Protein AF-A0A7J4TTL3-F1 (afdb_monomer_lite)

Sequence (54 aa):
MAWEAYQQIKKHLDDCKKPLIFFDDDQDGTCSFLLFYRYKKEGKGIPLKTAPKL

pLDDT: mean 90.07, std 9.7, range [57.06, 97.06]

Foldseek 3Di:
DVVVVVVVVVVCLVPDDQDEAEFAPDPVRVVVVVVSCVVNVHHDYDHDDDDDDD

Secondary structure (DSSP, 8-state):
-HHHHHHHHHHHHHH-SS-EEEEESSHHHHHHHHHHHHHHS--EEEEE------

Structure (mmCIF, N/CA/C/O backbone):
data_AF-A0A7J4TTL3-F1
#
_entry.id   AF-A0A7J4TTL3-F1
#
loop_
_atom_site.group_PDB
_atom_site.id
_atom_site.type_symbol
_atom_site.label_atom_id
_atom_site.label_alt_id
_a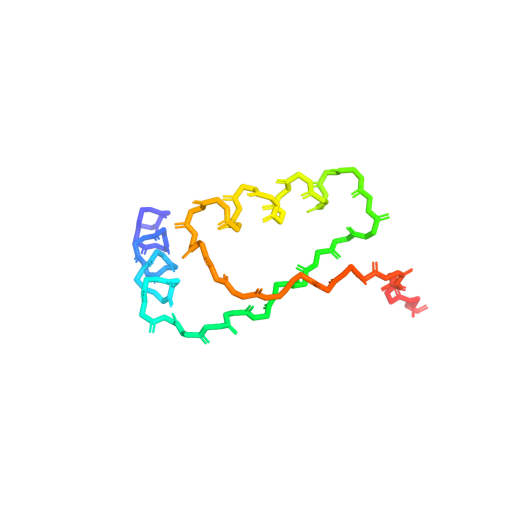tom_site.label_comp_id
_atom_site.label_asym_id
_atom_site.label_entity_id
_atom_site.label_seq_id
_atom_site.pdbx_PDB_ins_code
_atom_site.Cartn_x
_atom_site.Cartn_y
_atom_site.Cartn_z
_atom_site.occupancy
_atom_site.B_iso_or_equiv
_atom_site.auth_seq_id
_atom_site.auth_comp_id
_atom_site.auth_asym_id
_atom_site.auth_atom_id
_atom_site.pdbx_PDB_model_num
ATOM 1 N N . MET A 1 1 ? 18.574 14.297 13.840 1.00 67.12 1 MET A N 1
ATOM 2 C CA . MET A 1 1 ? 18.740 14.087 12.385 1.00 67.12 1 MET A CA 1
ATOM 3 C C . MET A 1 1 ? 17.881 12.930 11.860 1.00 67.12 1 MET A C 1
ATOM 5 O O . MET A 1 1 ? 16.721 13.173 11.568 1.00 67.12 1 MET A O 1
ATOM 9 N N . ALA A 1 2 ? 18.352 11.674 11.781 1.00 79.38 2 ALA A N 1
ATOM 10 C CA . ALA A 1 2 ? 17.578 10.580 11.148 1.00 79.38 2 ALA A CA 1
ATOM 11 C C . ALA A 1 2 ? 16.266 10.217 11.880 1.00 79.38 2 ALA A C 1
ATOM 13 O O . ALA A 1 2 ? 15.246 9.941 11.253 1.00 79.38 2 ALA A O 1
ATOM 14 N N . TRP A 1 3 ? 16.276 10.274 13.215 1.00 85.81 3 TRP A N 1
ATOM 15 C CA . TRP A 1 3 ? 15.093 10.020 14.042 1.00 85.81 3 TRP A CA 1
ATOM 16 C C . TRP A 1 3 ? 13.976 11.051 13.826 1.00 85.81 3 TRP A C 1
ATOM 18 O O . TRP A 1 3 ? 12.802 10.699 13.795 1.00 85.81 3 TRP A O 1
ATOM 28 N N . GLU A 1 4 ? 14.331 12.321 13.628 1.00 91.50 4 GLU A N 1
ATOM 29 C CA . GLU A 1 4 ? 13.355 13.395 13.402 1.00 91.50 4 GLU A CA 1
ATOM 30 C C . GLU A 1 4 ? 12.669 13.234 12.047 1.00 91.50 4 GLU A C 1
ATOM 32 O O . GLU A 1 4 ? 11.445 13.336 11.965 1.00 91.50 4 GLU A O 1
ATOM 37 N N . ALA A 1 5 ? 13.438 12.893 11.009 1.00 92.44 5 ALA A N 1
ATOM 38 C CA . ALA A 1 5 ? 12.893 12.587 9.690 1.00 92.44 5 ALA A CA 1
ATOM 39 C C . ALA A 1 5 ? 11.910 11.406 9.752 1.00 92.44 5 ALA A C 1
ATOM 41 O O . ALA A 1 5 ? 10.811 11.482 9.204 1.00 92.44 5 ALA A O 1
ATOM 42 N N . TYR A 1 6 ? 12.262 10.347 10.490 1.00 93.44 6 TYR A N 1
ATOM 43 C CA . TYR A 1 6 ? 11.367 9.210 10.708 1.00 93.44 6 TYR A CA 1
ATOM 44 C C . TYR A 1 6 ? 10.043 9.628 11.366 1.00 93.44 6 TYR A C 1
ATOM 46 O O . TYR A 1 6 ? 8.974 9.251 10.886 1.00 93.44 6 TYR A O 1
ATOM 54 N N . GLN A 1 7 ? 10.089 10.437 12.430 1.00 95.81 7 GLN A N 1
ATOM 55 C CA . GLN A 1 7 ? 8.879 10.882 13.132 1.00 95.81 7 GLN A CA 1
ATOM 56 C C . GLN A 1 7 ? 7.973 11.749 12.248 1.00 95.81 7 GLN A C 1
ATOM 58 O O . GLN A 1 7 ? 6.752 11.590 12.277 1.00 95.81 7 GLN A O 1
ATOM 63 N N . GLN A 1 8 ? 8.554 12.630 11.429 1.00 95.69 8 GLN A N 1
ATOM 64 C CA . GLN A 1 8 ? 7.790 13.455 10.490 1.00 95.69 8 GLN A CA 1
ATOM 65 C C . GLN A 1 8 ? 7.097 12.603 9.426 1.00 95.69 8 GLN A C 1
ATOM 67 O O . GLN A 1 8 ? 5.891 12.741 9.218 1.00 95.69 8 GLN A O 1
ATOM 72 N N . ILE A 1 9 ? 7.829 11.675 8.801 1.00 91.44 9 ILE A N 1
ATOM 73 C CA . ILE A 1 9 ? 7.266 10.759 7.801 1.00 91.44 9 ILE A CA 1
ATOM 74 C C . ILE A 1 9 ? 6.149 9.929 8.433 1.00 91.44 9 ILE A C 1
ATOM 76 O O . ILE A 1 9 ? 5.050 9.866 7.884 1.00 91.44 9 ILE A O 1
ATOM 80 N N . LYS A 1 10 ? 6.381 9.353 9.618 1.00 92.75 10 LYS A N 1
ATOM 81 C CA . LYS A 1 10 ? 5.365 8.574 10.332 1.00 92.75 10 LYS A CA 1
ATOM 82 C C . LYS A 1 10 ? 4.100 9.396 10.591 1.00 92.75 10 LYS A C 1
ATOM 84 O O . LYS A 1 10 ? 3.009 8.900 10.329 1.00 92.75 10 LYS A O 1
ATOM 89 N N . LYS A 1 11 ? 4.232 10.645 11.047 1.00 95.12 11 LYS A N 1
ATOM 90 C CA . LYS A 1 11 ? 3.090 11.543 11.270 1.00 95.12 11 LYS A CA 1
ATOM 91 C C . LYS A 1 11 ? 2.301 11.794 9.983 1.00 95.12 11 LYS A C 1
ATOM 93 O O . LYS A 1 11 ? 1.092 11.598 9.970 1.00 95.12 11 LYS A O 1
ATOM 98 N N . HIS A 1 12 ? 2.971 12.162 8.891 1.00 92.31 12 HIS A N 1
ATOM 99 C CA . HIS A 1 12 ? 2.297 12.388 7.607 1.00 92.31 12 HIS A CA 1
ATOM 100 C C . HIS A 1 12 ? 1.585 11.139 7.097 1.00 92.31 12 HIS A C 1
ATOM 102 O O . HIS A 1 12 ? 0.479 11.226 6.569 1.00 92.31 12 HIS A O 1
ATOM 108 N N . LEU A 1 13 ? 2.199 9.974 7.289 1.00 90.56 13 LEU A N 1
ATOM 109 C CA . LEU A 1 13 ? 1.578 8.701 6.973 1.00 90.56 13 LEU A CA 1
ATOM 110 C C . LEU A 1 13 ? 0.333 8.460 7.835 1.00 90.56 13 LEU A C 1
ATOM 112 O O . LEU A 1 13 ? -0.681 8.014 7.308 1.00 90.56 13 LEU A O 1
ATOM 116 N N . ASP A 1 14 ? 0.393 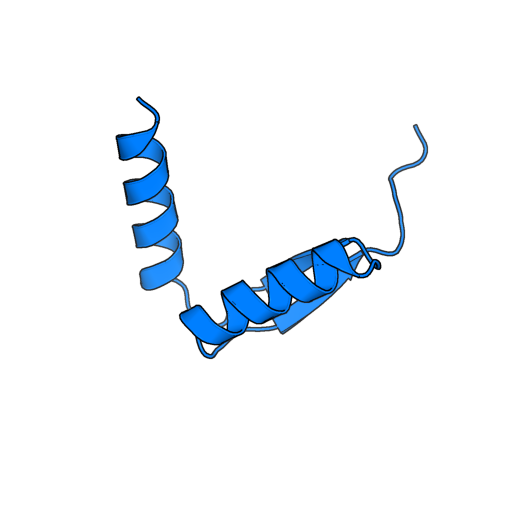8.714 9.144 1.00 93.44 14 ASP A N 1
ATOM 117 C CA . ASP A 1 14 ? -0.712 8.545 10.107 1.00 93.44 14 ASP A CA 1
ATOM 118 C C . ASP A 1 14 ? -1.904 9.463 9.840 1.00 93.44 14 ASP A C 1
ATOM 120 O O . ASP A 1 14 ? -3.041 8.999 9.927 1.00 93.44 14 ASP A O 1
ATOM 124 N N . ASP A 1 15 ? -1.648 10.694 9.409 1.00 95.38 15 ASP A N 1
ATOM 125 C CA . ASP A 1 15 ? -2.691 11.690 9.161 1.00 95.38 15 ASP A CA 1
ATOM 126 C C . ASP A 1 15 ? -3.282 11.616 7.736 1.00 95.38 15 ASP A C 1
ATOM 128 O O . ASP A 1 15 ? -4.377 12.125 7.480 1.00 95.38 15 ASP A O 1
ATOM 132 N N . CYS A 1 16 ? -2.582 10.984 6.788 1.00 92.69 16 CYS A N 1
ATOM 133 C CA . CYS A 1 16 ? -3.034 10.854 5.402 1.00 92.69 16 CYS A CA 1
ATOM 134 C C . CYS A 1 16 ? -4.276 9.956 5.280 1.00 92.69 16 CYS A C 1
ATOM 136 O O . CYS A 1 16 ? -4.438 8.981 6.013 1.00 92.69 16 CYS A O 1
ATOM 138 N N . LYS A 1 17 ? -5.137 10.267 4.303 1.00 94.25 17 LYS A N 1
ATOM 139 C CA . LYS A 1 17 ? -6.298 9.455 3.930 1.00 94.25 17 LYS A CA 1
ATOM 140 C C . LYS A 1 17 ? -6.160 8.921 2.515 1.00 94.25 17 LYS A C 1
ATOM 142 O O . LYS A 1 17 ? -5.915 9.695 1.594 1.00 94.25 17 LYS A O 1
ATOM 147 N N . LYS A 1 18 ? -6.388 7.615 2.342 1.00 93.31 18 LYS A N 1
ATOM 148 C CA . LYS A 1 18 ? -6.329 6.904 1.047 1.00 93.31 18 LYS A CA 1
ATOM 149 C C . LYS A 1 18 ? -5.033 7.216 0.265 1.00 93.31 18 LYS A C 1
ATOM 151 O O . LYS A 1 18 ? -5.111 7.731 -0.852 1.00 93.31 18 LYS A O 1
ATOM 156 N N . PRO A 1 19 ? -3.849 6.903 0.825 1.00 94.12 19 PRO A N 1
ATOM 157 C CA . PRO A 1 19 ? -2.573 7.231 0.196 1.00 94.12 19 PRO A CA 1
ATOM 158 C C . PRO A 1 19 ? -2.418 6.558 -1.174 1.00 94.12 19 PRO A C 1
ATOM 160 O O . PRO A 1 19 ? -2.800 5.399 -1.363 1.00 94.12 19 PRO A O 1
ATOM 163 N N . LEU A 1 20 ? -1.824 7.285 -2.119 1.00 94.19 20 LEU A N 1
ATOM 164 C CA . LEU A 1 20 ? -1.352 6.740 -3.391 1.00 94.19 20 LEU A CA 1
ATOM 165 C C . LEU A 1 20 ? 0.118 6.364 -3.230 1.00 94.19 20 LEU A C 1
ATOM 167 O O . LEU A 1 20 ? 0.944 7.220 -2.919 1.00 94.19 20 LEU A O 1
ATOM 171 N N . ILE A 1 21 ? 0.431 5.085 -3.407 1.00 93.44 21 ILE A N 1
ATOM 172 C CA . ILE A 1 21 ? 1.769 4.543 -3.173 1.00 93.44 21 ILE A CA 1
ATOM 173 C C . ILE A 1 21 ? 2.332 4.130 -4.519 1.00 93.44 21 ILE A C 1
ATOM 175 O O . ILE A 1 21 ? 1.866 3.162 -5.116 1.00 93.44 21 ILE A O 1
ATOM 179 N N . PHE A 1 22 ? 3.324 4.873 -4.986 1.00 94.50 22 PHE A N 1
ATOM 180 C CA . PHE A 1 22 ? 4.082 4.526 -6.175 1.00 94.50 22 PHE A CA 1
ATOM 181 C C . PHE A 1 22 ? 5.260 3.646 -5.769 1.00 94.50 22 PHE A C 1
ATOM 183 O O . PHE A 1 22 ? 5.948 3.952 -4.796 1.00 94.50 22 PHE A O 1
ATOM 190 N N . PHE A 1 23 ? 5.459 2.549 -6.484 1.00 94.00 23 PHE A N 1
ATOM 191 C CA . PHE A 1 23 ? 6.548 1.606 -6.243 1.00 94.00 23 PHE A CA 1
ATOM 192 C C . PHE A 1 23 ? 6.977 0.983 -7.569 1.00 94.00 23 PHE A C 1
ATOM 194 O O . PHE A 1 23 ? 6.218 1.032 -8.536 1.00 94.00 23 PHE A O 1
ATOM 201 N N . ASP A 1 24 ? 8.177 0.424 -7.627 1.00 92.31 24 ASP A N 1
ATOM 202 C CA . ASP A 1 24 ? 8.688 -0.204 -8.845 1.00 92.31 24 ASP A CA 1
ATOM 203 C C . ASP A 1 24 ? 7.917 -1.489 -9.183 1.00 92.31 24 ASP A C 1
ATOM 205 O O . ASP A 1 24 ? 7.452 -2.201 -8.292 1.00 92.31 24 ASP A O 1
ATOM 209 N N . ASP A 1 25 ? 7.751 -1.790 -10.476 1.00 91.69 25 ASP A N 1
ATOM 210 C CA . ASP A 1 25 ? 7.072 -3.009 -10.957 1.00 91.69 25 ASP A CA 1
ATOM 211 C C . ASP A 1 25 ? 7.960 -4.263 -10.812 1.00 91.69 25 ASP A C 1
ATOM 213 O O . ASP A 1 25 ? 8.221 -4.988 -11.772 1.00 91.69 25 ASP A O 1
ATOM 217 N N . ASP A 1 26 ? 8.467 -4.497 -9.601 1.00 92.38 26 ASP A N 1
ATOM 218 C CA . ASP A 1 26 ? 9.274 -5.654 -9.231 1.00 92.38 26 ASP A CA 1
ATOM 219 C C . ASP A 1 26 ? 8.805 -6.295 -7.907 1.00 92.38 26 ASP A C 1
ATOM 221 O O . ASP A 1 26 ? 7.812 -5.901 -7.276 1.00 92.38 26 ASP A O 1
ATOM 225 N N . GLN A 1 27 ? 9.492 -7.368 -7.511 1.00 94.69 27 GLN A N 1
ATOM 226 C CA . GLN A 1 27 ? 9.156 -8.140 -6.315 1.00 94.69 27 GLN A CA 1
ATOM 227 C C . GLN A 1 27 ? 9.395 -7.331 -5.031 1.00 94.69 27 GLN A C 1
ATOM 229 O O . GLN A 1 27 ? 8.582 -7.411 -4.105 1.00 94.69 27 GLN A O 1
ATOM 234 N N . ASP A 1 28 ? 10.447 -6.514 -4.988 1.00 95.06 28 ASP A N 1
ATOM 235 C CA . ASP A 1 28 ? 10.841 -5.734 -3.811 1.00 95.06 28 ASP A CA 1
ATOM 236 C C . ASP A 1 28 ? 9.922 -4.522 -3.599 1.00 95.06 28 ASP A C 1
ATOM 238 O O . ASP A 1 28 ? 9.465 -4.256 -2.480 1.00 95.06 28 ASP A O 1
ATOM 242 N N . GLY A 1 29 ? 9.558 -3.833 -4.677 1.00 94.44 29 GLY A N 1
ATOM 243 C CA . GLY A 1 29 ? 8.555 -2.778 -4.716 1.00 94.44 29 GLY A CA 1
ATOM 244 C C . GLY A 1 29 ? 7.188 -3.304 -4.293 1.00 94.44 29 GLY A C 1
ATOM 245 O O . GLY A 1 29 ? 6.529 -2.706 -3.436 1.00 94.44 29 GLY A O 1
ATOM 246 N N . THR A 1 30 ? 6.793 -4.480 -4.793 1.00 95.38 30 THR A N 1
ATOM 247 C CA . THR A 1 30 ? 5.550 -5.139 -4.365 1.00 95.38 30 THR A CA 1
ATOM 248 C C . THR A 1 30 ? 5.579 -5.475 -2.872 1.00 95.38 30 THR A C 1
ATOM 250 O O . THR A 1 30 ? 4.619 -5.180 -2.154 1.00 95.38 30 THR A O 1
ATOM 253 N N . CYS A 1 31 ? 6.681 -6.034 -2.361 1.00 97.06 31 CYS A N 1
ATOM 254 C CA . CYS A 1 31 ? 6.844 -6.302 -0.929 1.00 97.06 31 CYS A CA 1
ATOM 255 C C . CYS A 1 31 ? 6.753 -5.017 -0.091 1.00 97.06 31 CYS A C 1
ATOM 257 O O . CYS A 1 31 ? 6.076 -4.995 0.942 1.00 97.06 31 CYS A O 1
ATOM 259 N N . SER A 1 32 ? 7.368 -3.930 -0.558 1.00 95.56 32 SER A N 1
ATOM 260 C CA . SER A 1 32 ? 7.328 -2.615 0.091 1.00 95.56 32 SER A CA 1
ATOM 261 C C . SER A 1 32 ? 5.901 -2.070 0.175 1.00 95.56 32 SER A C 1
ATOM 263 O O . SER A 1 32 ? 5.455 -1.644 1.247 1.00 95.56 32 SER A O 1
ATOM 265 N N . PHE A 1 33 ? 5.141 -2.161 -0.920 1.00 95.62 33 PHE A N 1
ATOM 266 C CA . PHE A 1 33 ? 3.725 -1.799 -0.937 1.00 95.62 33 PHE A CA 1
ATOM 267 C C . PHE A 1 33 ? 2.901 -2.651 0.038 1.00 95.62 33 PHE A C 1
ATOM 269 O O . PHE A 1 33 ? 2.098 -2.102 0.792 1.00 95.62 33 PHE A O 1
ATOM 276 N N . LEU A 1 34 ? 3.109 -3.970 0.084 1.00 96.38 34 LEU A N 1
ATOM 277 C CA . LEU A 1 34 ? 2.375 -4.855 0.996 1.00 96.38 34 LEU A CA 1
ATOM 278 C C . LEU A 1 34 ? 2.645 -4.526 2.469 1.00 96.38 34 LEU A C 1
ATOM 280 O O . LEU A 1 34 ? 1.716 -4.513 3.280 1.00 96.38 34 LEU A O 1
ATOM 284 N N . LEU A 1 35 ? 3.896 -4.220 2.827 1.00 95.81 35 LEU A N 1
ATOM 285 C CA . LEU A 1 35 ? 4.256 -3.791 4.181 1.00 95.81 35 LEU A CA 1
ATOM 286 C C . LEU A 1 35 ? 3.566 -2.478 4.552 1.00 95.81 35 LEU A C 1
ATOM 288 O O . LEU A 1 35 ? 2.989 -2.366 5.637 1.00 95.81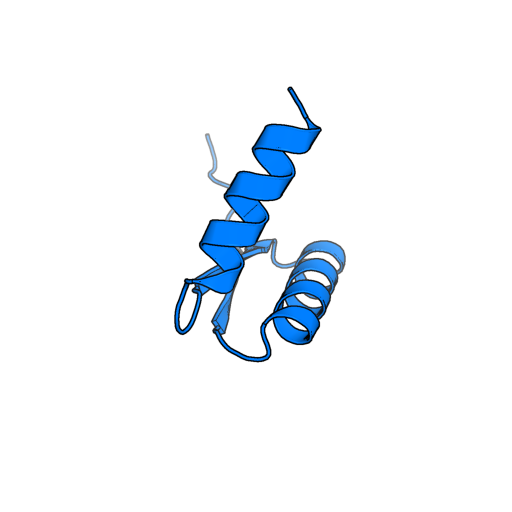 35 LEU A O 1
ATOM 292 N N . PHE A 1 36 ? 3.571 -1.516 3.632 1.00 94.12 36 PHE A N 1
ATOM 293 C CA . PHE A 1 36 ? 2.885 -0.249 3.820 1.00 94.12 36 PHE A CA 1
ATOM 294 C C . PHE A 1 36 ? 1.371 -0.439 3.966 1.00 94.12 36 PHE A C 1
ATOM 296 O O . PHE A 1 36 ? 0.762 0.090 4.897 1.00 94.12 36 PHE A O 1
ATOM 303 N N . TYR A 1 37 ? 0.755 -1.225 3.082 1.00 95.00 37 TYR A N 1
ATOM 304 C CA . TYR A 1 37 ? -0.681 -1.489 3.106 1.00 95.00 37 TYR A CA 1
ATOM 305 C C . TYR A 1 37 ? -1.088 -2.225 4.383 1.00 95.00 37 TYR A C 1
ATOM 307 O O . TYR A 1 37 ? -2.122 -1.923 4.967 1.00 95.00 37 TYR A O 1
ATOM 315 N N . ARG A 1 38 ? -0.250 -3.136 4.890 1.00 95.12 38 ARG A N 1
ATOM 316 C CA . ARG A 1 38 ? -0.475 -3.794 6.183 1.00 95.12 38 ARG A CA 1
ATOM 317 C C . ARG A 1 38 ? -0.455 -2.807 7.353 1.00 95.12 38 ARG A C 1
ATOM 319 O O . ARG A 1 38 ? -1.229 -2.980 8.293 1.00 95.12 38 ARG A O 1
ATOM 326 N N . TYR A 1 39 ? 0.405 -1.790 7.294 1.00 94.12 39 TYR A N 1
ATOM 327 C CA . TYR A 1 39 ? 0.468 -0.725 8.295 1.00 94.12 39 TYR A CA 1
ATOM 328 C C . TYR A 1 39 ? -0.739 0.220 8.211 1.00 94.12 39 TYR A C 1
ATOM 330 O O . TYR A 1 39 ? -1.393 0.465 9.223 1.00 94.12 39 TYR A O 1
ATOM 338 N N . LYS A 1 40 ? -1.061 0.732 7.015 1.00 93.06 40 LYS A N 1
ATOM 339 C CA . LYS A 1 40 ? -2.133 1.724 6.826 1.00 93.06 40 LYS A CA 1
ATOM 340 C C . LYS A 1 40 ? -3.535 1.145 6.774 1.00 93.06 40 LYS A C 1
ATOM 342 O O . LYS A 1 40 ? -4.470 1.798 7.219 1.00 93.06 40 LYS A O 1
ATOM 347 N N . LYS A 1 41 ? -3.675 -0.060 6.226 1.00 93.75 41 LYS A N 1
ATOM 348 C CA . LYS A 1 41 ? -4.944 -0.730 5.903 1.00 93.75 41 LYS A CA 1
ATOM 349 C C . LYS A 1 41 ? -5.854 0.057 4.950 1.00 93.75 41 LYS A C 1
ATOM 351 O O . LYS A 1 41 ? -7.039 -0.241 4.850 1.00 93.75 41 LYS A O 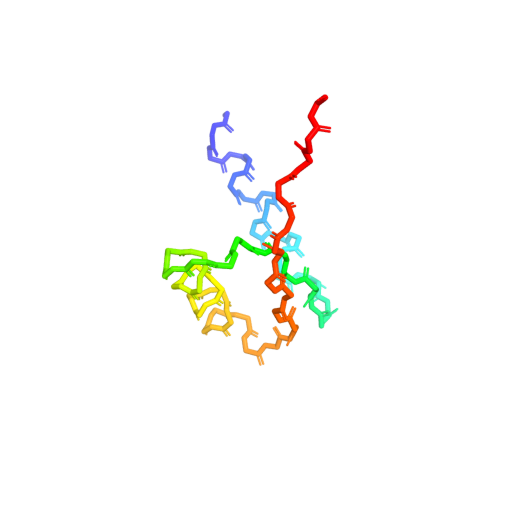1
ATOM 356 N N . GLU A 1 42 ? -5.307 1.038 4.237 1.00 93.50 42 GLU A N 1
ATOM 357 C CA . GLU A 1 42 ? -6.003 1.827 3.224 1.00 93.50 42 GLU A CA 1
ATOM 358 C C . GLU A 1 42 ? -5.017 2.388 2.191 1.00 93.50 42 GLU A C 1
ATOM 360 O O . GLU A 1 42 ? -3.807 2.432 2.423 1.00 93.50 42 GLU A O 1
ATOM 365 N N . GLY A 1 43 ? -5.551 2.841 1.054 1.00 92.38 43 GLY A N 1
ATOM 366 C CA . GLY A 1 43 ? -4.777 3.406 -0.052 1.00 92.38 43 GLY A CA 1
ATOM 367 C C . GLY A 1 43 ? -4.729 2.506 -1.282 1.00 92.38 43 GLY A C 1
ATOM 368 O O . GLY A 1 43 ? -5.341 1.438 -1.319 1.00 92.38 43 GLY A O 1
ATOM 369 N N . LYS A 1 44 ? -4.021 2.970 -2.313 1.00 95.38 44 LYS A N 1
ATOM 370 C CA . LYS A 1 44 ? -3.860 2.259 -3.583 1.00 95.38 44 LYS A CA 1
ATOM 371 C C . LYS A 1 44 ? -2.394 2.223 -3.991 1.00 95.38 44 LYS A C 1
ATOM 373 O O . LYS A 1 44 ? -1.726 3.253 -4.012 1.00 95.38 44 LYS A O 1
ATOM 378 N N . GLY A 1 45 ? -1.936 1.030 -4.349 1.00 94.81 45 GLY A N 1
ATOM 379 C CA . GLY A 1 45 ? -0.635 0.809 -4.958 1.00 94.81 45 GLY A CA 1
ATOM 380 C C . GLY A 1 45 ? -0.660 1.074 -6.465 1.00 94.81 45 GLY A C 1
ATOM 381 O O . GLY A 1 45 ? -1.596 0.657 -7.150 1.00 94.81 45 GLY A O 1
ATOM 382 N N . ILE A 1 46 ? 0.356 1.769 -6.972 1.00 95.31 46 ILE A N 1
ATOM 383 C CA . ILE A 1 46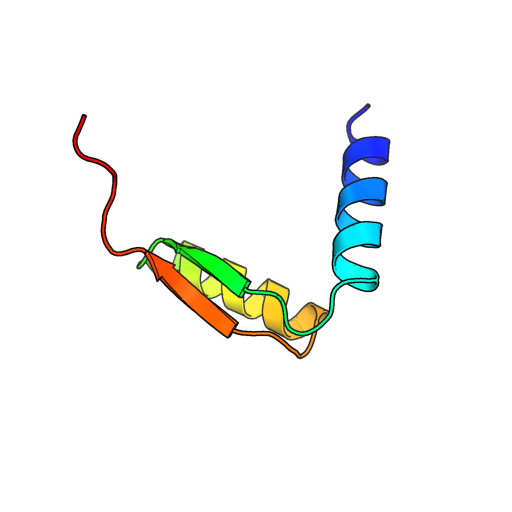 ? 0.560 2.070 -8.388 1.00 95.31 46 ILE A CA 1
ATOM 384 C C . ILE A 1 46 ? 1.966 1.579 -8.770 1.00 95.31 46 ILE A C 1
ATOM 386 O O . ILE A 1 46 ? 2.936 2.292 -8.503 1.00 95.31 46 ILE A O 1
ATOM 390 N N . PRO A 1 47 ? 2.089 0.383 -9.378 1.00 94.06 47 PRO A N 1
ATOM 39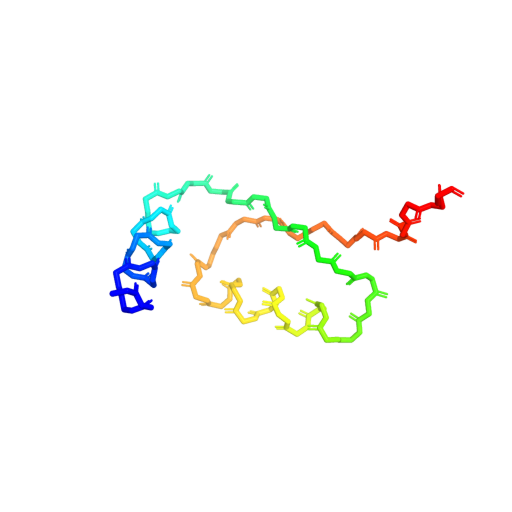1 C CA . PRO A 1 47 ? 3.367 -0.084 -9.895 1.00 94.06 47 PRO A CA 1
ATOM 392 C C . PRO A 1 47 ? 3.794 0.795 -11.077 1.00 94.06 47 PRO A C 1
ATOM 394 O O . PRO A 1 47 ? 3.036 0.997 -12.033 1.00 94.06 47 PRO A O 1
ATOM 397 N N . LEU A 1 48 ? 5.002 1.342 -11.000 1.00 91.56 48 LEU A N 1
ATOM 398 C CA . LEU A 1 48 ? 5.622 2.148 -12.038 1.00 91.56 48 LEU A CA 1
ATOM 399 C C . LEU A 1 48 ? 6.442 1.239 -12.954 1.00 91.56 48 LEU A C 1
ATOM 401 O O . LEU A 1 48 ? 7.435 0.644 -12.550 1.00 91.56 48 LEU A O 1
ATOM 405 N N . LYS A 1 49 ? 6.012 1.150 -14.215 1.00 83.38 49 LYS A N 1
ATOM 406 C CA . LYS A 1 49 ? 6.644 0.307 -15.247 1.00 83.38 49 LYS A CA 1
ATOM 407 C C . LYS A 1 49 ? 7.777 1.000 -15.996 1.00 83.38 49 LYS A C 1
ATOM 409 O O . LYS A 1 49 ? 8.497 0.373 -16.768 1.00 83.38 49 LYS A O 1
ATOM 414 N N . THR A 1 50 ? 7.889 2.310 -15.829 1.00 73.50 50 THR A N 1
ATOM 415 C CA . THR A 1 50 ? 8.793 3.159 -16.596 1.00 73.50 50 THR A CA 1
ATOM 416 C C . THR A 1 50 ? 9.818 3.765 -15.657 1.00 73.50 50 THR A C 1
ATOM 418 O O . THR A 1 50 ? 9.507 4.689 -14.910 1.00 73.50 50 THR A O 1
ATOM 421 N N . ALA A 1 51 ? 11.061 3.294 -15.751 1.00 66.56 51 ALA A N 1
ATOM 422 C CA . ALA A 1 51 ? 12.190 4.134 -15.388 1.00 66.56 51 ALA A CA 1
ATOM 423 C C . ALA A 1 51 ? 12.251 5.286 -16.412 1.00 66.56 51 ALA A C 1
ATOM 425 O O . ALA A 1 51 ? 12.131 5.021 -17.617 1.00 66.56 51 ALA A O 1
ATOM 426 N N . PRO A 1 52 ? 12.391 6.555 -15.990 1.00 60.62 52 PRO A N 1
ATOM 427 C CA . PRO A 1 52 ? 12.633 7.635 -16.934 1.00 60.62 52 PRO A CA 1
ATOM 428 C C . PRO A 1 52 ? 13.897 7.305 -17.738 1.00 60.62 52 PRO A C 1
ATOM 430 O O . PRO A 1 52 ? 14.972 7.111 -17.171 1.00 60.62 52 PRO A O 1
ATOM 433 N N . LYS A 1 53 ? 13.762 7.199 -19.065 1.00 61.69 53 LYS A N 1
ATOM 434 C CA . LYS A 1 53 ? 14.921 7.230 -19.960 1.00 61.69 53 LYS A CA 1
ATOM 435 C C . LYS A 1 53 ? 15.413 8.676 -19.983 1.00 61.69 53 LYS A C 1
ATOM 437 O O . LYS A 1 53 ? 14.652 9.552 -20.393 1.00 61.69 53 LYS A O 1
ATOM 442 N N . LEU A 1 54 ? 16.623 8.886 -19.462 1.00 57.06 54 LEU A N 1
ATOM 443 C CA . LEU A 1 54 ? 17.392 10.126 -19.603 1.00 57.06 54 LEU A CA 1
ATOM 444 C C . LEU A 1 54 ? 17.632 10.448 -21.081 1.00 57.06 54 LEU A C 1
ATOM 446 O O . LEU A 1 54 ? 17.846 9.485 -21.857 1.00 57.06 54 LEU A O 1
#

Radius of gyration: 12.9 Å; chains: 1; bounding box: 25×22×34 Å